Protein AF-A0A662HE84-F1 (afdb_monomer)

Solvent-accessible surface area (backbone atoms only — not comparable to full-atom values): 6424 Å² total; per-residue (Å²): 112,36,24,33,30,44,36,57,67,42,72,47,21,49,47,36,48,51,51,40,50,75,71,67,44,43,77,65,31,36,39,32,58,46,41,76,39,92,78,30,86,87,48,68,57,86,61,35,75,52,34,61,57,49,26,61,76,73,71,44,52,70,48,81,42,75,30,73,30,42,85,70,53,42,55,52,44,48,45,53,50,51,51,48,46,30,72,75,65,62,41,76,47,74,45,63,39,74,80,84,50,64,66,64,47,51,52,54,50,57,49,58,75,78,106

Foldseek 3Di:
DEEEQACQPDPLSVVLVVVCVVVVHRYQAYEAEAEPDPQQPAHDHPCSVCVVVVCVVVVGHYDYFYFPSDPPSNLVSVLVSVVVCCVPRVHPYYTYSDDPDPPNVVSRVVSSVVD

Radius of gyration: 12.97 Å; Cα contacts (8 Å, |Δi|>4): 187; chains: 1; bounding box: 32×25×33 Å

pLDDT: mean 89.55, std 10.28, range [58.88, 97.88]

Nearest PDB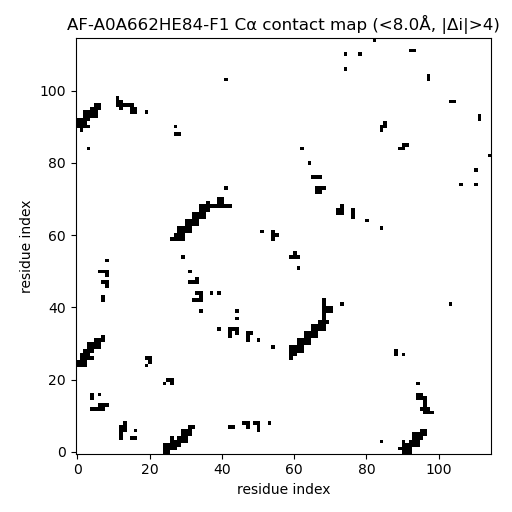 structures (foldseek):
  3rk1-assembly1_A  TM=9.566E-01  e=1.969E-10  Pyrococcus furiosus DSM 3638
  3rjz-assembly1_A-2  TM=9.354E-01  e=1.029E-07  Pyrococcus furiosus DSM 3638
  4nu7-assembly1_C  TM=2.978E-01  e=8.087E-01  Toxoplasma gondii
  1tqx-assembly1_A  TM=3.161E-01  e=2.647E+00  Plasmodium falciparum 3D7
  7cf7-assembly1_B  TM=3.831E-01  e=4.198E+00  Escherichia coli K-12

Structure (mmCIF, N/CA/C/O backbone):
data_AF-A0A662HE84-F1
#
_entry.id   AF-A0A662HE84-F1
#
loop_
_atom_site.group_PDB
_atom_site.id
_atom_site.type_symbol
_atom_site.label_atom_id
_atom_site.label_alt_id
_atom_site.label_comp_id
_atom_site.label_asym_id
_atom_site.label_entity_id
_atom_site.label_seq_id
_atom_site.pdbx_PDB_ins_code
_atom_site.Cartn_x
_atom_site.Cartn_y
_atom_site.Cartn_z
_atom_site.occupancy
_atom_site.B_iso_or_equiv
_atom_site.auth_seq_id
_atom_site.auth_comp_id
_atom_site.auth_asym_id
_atom_site.auth_atom_id
_atom_site.pdbx_PDB_model_num
ATOM 1 N N . MET A 1 1 ? -5.305 -1.357 17.324 1.00 88.81 1 MET A N 1
ATOM 2 C CA . MET A 1 1 ? -4.345 -0.725 16.403 1.00 88.81 1 MET A CA 1
ATOM 3 C C . MET A 1 1 ? -5.018 -0.451 15.066 1.00 88.81 1 MET A C 1
ATOM 5 O O . MET A 1 1 ? -5.581 -1.371 14.467 1.00 88.81 1 MET A O 1
ATOM 9 N N . LYS A 1 2 ? -5.019 0.811 14.640 1.00 96.06 2 LYS A N 1
ATOM 10 C CA . LYS A 1 2 ? -5.516 1.257 13.335 1.00 96.06 2 LYS A CA 1
ATOM 11 C C . LYS A 1 2 ? -4.376 1.205 12.320 1.00 96.06 2 LYS A C 1
ATOM 13 O O . LYS A 1 2 ? -3.331 1.785 12.574 1.00 96.06 2 LYS A O 1
ATOM 18 N N . ILE A 1 3 ? -4.550 0.524 11.191 1.00 97.62 3 ILE A N 1
ATOM 19 C CA . ILE A 1 3 ? -3.448 0.300 10.239 1.00 97.62 3 ILE A CA 1
ATOM 20 C C . ILE A 1 3 ? -3.801 0.713 8.813 1.00 97.62 3 ILE A C 1
ATOM 22 O O . ILE A 1 3 ? -4.977 0.743 8.438 1.00 97.62 3 ILE A O 1
ATOM 26 N N . CYS A 1 4 ? -2.781 1.021 8.019 1.00 97.75 4 CYS A N 1
ATOM 27 C CA . CYS A 1 4 ? -2.879 1.197 6.572 1.00 97.75 4 CYS A CA 1
ATOM 28 C C . CYS A 1 4 ? -2.425 -0.082 5.852 1.00 97.75 4 CYS A C 1
ATOM 30 O O . CYS A 1 4 ? -1.472 -0.726 6.285 1.00 97.75 4 CYS A O 1
ATOM 32 N N . ALA A 1 5 ? -3.082 -0.452 4.752 1.00 97.75 5 ALA A N 1
ATOM 33 C CA . ALA A 1 5 ? -2.646 -1.565 3.911 1.00 97.75 5 ALA A CA 1
ATOM 34 C C . ALA A 1 5 ? -1.968 -1.055 2.634 1.00 97.75 5 ALA A C 1
ATOM 36 O O . ALA A 1 5 ? -2.608 -0.382 1.823 1.00 97.75 5 ALA A O 1
ATOM 37 N N . LEU A 1 6 ? -0.697 -1.414 2.424 1.00 96.12 6 LEU A N 1
ATOM 38 C CA . LEU A 1 6 ? -0.034 -1.222 1.134 1.00 96.12 6 LEU A CA 1
ATOM 39 C C . LEU A 1 6 ? -0.678 -2.157 0.108 1.00 96.12 6 LEU A C 1
ATOM 41 O O . LEU A 1 6 ? -0.603 -3.382 0.222 1.00 96.12 6 LEU A O 1
ATOM 45 N N . PHE A 1 7 ? -1.340 -1.565 -0.883 1.00 95.62 7 PHE A N 1
ATOM 46 C CA . PHE A 1 7 ? -2.263 -2.262 -1.765 1.00 95.62 7 PHE A CA 1
ATOM 47 C C . PHE A 1 7 ? -1.917 -2.016 -3.232 1.00 95.62 7 PHE A C 1
ATOM 49 O O . PHE A 1 7 ? -2.124 -0.924 -3.754 1.00 95.62 7 PHE A O 1
ATOM 56 N N . SER A 1 8 ? -1.401 -3.039 -3.914 1.00 92.38 8 SER A N 1
ATOM 57 C CA . SER A 1 8 ? -1.103 -2.988 -5.353 1.00 92.38 8 SER A CA 1
ATOM 58 C C . SER A 1 8 ? -2.223 -3.572 -6.216 1.00 92.38 8 SER A C 1
ATOM 60 O O . SER A 1 8 ? -2.138 -3.524 -7.439 1.00 92.38 8 SER A O 1
ATOM 62 N N . GLY A 1 9 ? -3.248 -4.161 -5.591 1.00 92.00 9 GLY A N 1
ATOM 63 C CA . GLY A 1 9 ? -4.315 -4.901 -6.269 1.00 92.00 9 GLY A CA 1
ATOM 64 C C . GLY A 1 9 ? -3.949 -6.328 -6.670 1.00 92.00 9 GLY A C 1
ATOM 65 O O . GLY A 1 9 ? -4.810 -7.071 -7.140 1.00 92.00 9 GLY A O 1
ATOM 66 N N . GLY A 1 10 ? -2.692 -6.728 -6.461 1.00 91.62 10 GLY A N 1
ATOM 67 C CA . GLY A 1 10 ? -2.221 -8.086 -6.702 1.00 91.62 10 GLY A CA 1
ATOM 68 C C . GLY A 1 10 ? -2.644 -9.070 -5.609 1.00 91.62 10 GLY A C 1
ATOM 69 O O . GLY A 1 10 ? -3.162 -8.694 -4.552 1.00 91.62 10 GLY A O 1
ATOM 70 N N . LYS A 1 11 ? -2.370 -10.356 -5.852 1.00 92.81 11 LYS A N 1
ATOM 71 C CA . LYS A 1 11 ? -2.705 -11.455 -4.931 1.00 92.81 11 LYS A CA 1
ATOM 72 C C . LYS A 1 11 ? -2.102 -11.257 -3.533 1.00 92.81 11 LYS A C 1
ATOM 74 O O . LYS A 1 11 ? -2.799 -11.437 -2.542 1.00 92.81 11 LYS A O 1
ATOM 79 N N . ASP A 1 12 ? -0.845 -10.812 -3.457 1.00 94.06 12 ASP A N 1
ATOM 80 C CA . ASP A 1 12 ? -0.097 -10.758 -2.197 1.00 94.06 12 ASP A CA 1
ATOM 81 C C . ASP A 1 12 ? -0.590 -9.610 -1.311 1.00 94.06 12 ASP A C 1
ATOM 83 O O . ASP A 1 12 ? -0.848 -9.807 -0.126 1.00 94.06 12 ASP A O 1
ATOM 87 N N . SER A 1 13 ? -0.823 -8.424 -1.886 1.00 94.81 13 SER A N 1
ATOM 88 C CA . SER A 1 13 ? -1.399 -7.302 -1.138 1.00 94.81 13 SER A CA 1
ATOM 89 C C . SER A 1 13 ? -2.855 -7.547 -0.744 1.00 94.81 13 SER A C 1
ATOM 91 O O . SER A 1 13 ? -3.284 -7.129 0.329 1.00 94.81 13 SER A O 1
ATOM 93 N N . THR A 1 14 ? -3.619 -8.240 -1.595 1.00 95.81 14 THR A N 1
ATOM 94 C CA . THR A 1 14 ? -5.007 -8.613 -1.289 1.00 95.81 14 THR A CA 1
ATOM 95 C C . THR A 1 14 ? -5.061 -9.628 -0.155 1.00 95.81 14 THR A C 1
ATOM 97 O O . THR A 1 14 ? -5.859 -9.475 0.767 1.00 95.81 14 THR A O 1
ATOM 100 N N . TYR A 1 15 ? -4.168 -10.618 -0.165 1.00 97.00 15 TYR A N 1
ATOM 101 C CA . TYR A 1 15 ? -4.046 -11.571 0.930 1.00 97.00 15 TYR A CA 1
ATOM 102 C C . TYR A 1 15 ? -3.567 -10.902 2.223 1.00 97.00 15 TYR A C 1
ATOM 104 O O . TYR A 1 15 ? -4.126 -11.172 3.280 1.00 97.00 15 TYR A O 1
ATOM 112 N N . ALA A 1 16 ? -2.599 -9.984 2.157 1.00 97.50 16 ALA A N 1
ATOM 113 C CA . ALA A 1 16 ? -2.127 -9.239 3.324 1.00 97.50 16 ALA A CA 1
ATOM 114 C C . ALA A 1 16 ? -3.251 -8.409 3.975 1.00 97.50 16 ALA A C 1
ATOM 116 O O . ALA A 1 16 ? -3.415 -8.432 5.196 1.00 97.50 16 ALA A O 1
ATOM 117 N N . LEU A 1 17 ? -4.076 -7.740 3.160 1.00 97.88 17 LEU A N 1
ATOM 118 C CA . LEU A 1 17 ? -5.283 -7.053 3.623 1.00 97.88 17 LEU A CA 1
ATOM 119 C C . LEU A 1 17 ? -6.276 -8.033 4.263 1.00 97.88 17 LEU A C 1
ATOM 121 O O . LEU A 1 17 ? -6.749 -7.791 5.372 1.00 97.88 17 LEU A O 1
ATOM 125 N N . HIS A 1 18 ? -6.573 -9.144 3.587 1.00 97.69 18 HIS A N 1
ATOM 126 C CA . HIS A 1 18 ? -7.496 -10.163 4.085 1.00 97.69 18 HIS A CA 1
ATOM 127 C C . HIS A 1 18 ? -7.038 -10.745 5.430 1.00 97.69 18 HIS A C 1
ATOM 129 O O . HIS A 1 18 ? -7.812 -10.802 6.384 1.00 97.69 18 HIS A O 1
ATOM 135 N N . TRP A 1 19 ? -5.758 -11.104 5.535 1.00 97.81 19 TRP A N 1
ATOM 136 C CA . TRP A 1 19 ? 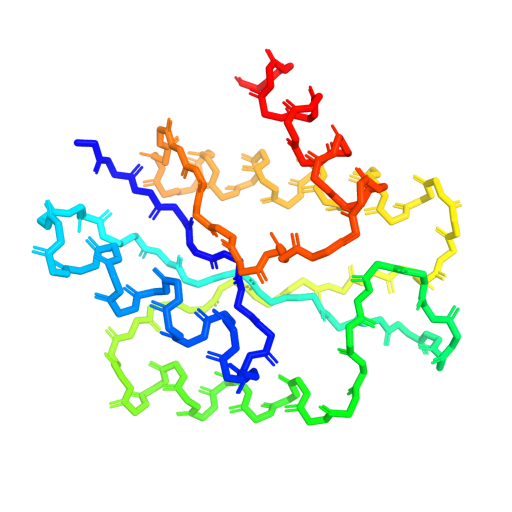-5.139 -11.580 6.766 1.00 97.81 19 TRP A CA 1
ATOM 137 C C . TRP A 1 19 ? -5.264 -10.551 7.891 1.00 97.81 19 TRP A C 1
ATOM 139 O O . TRP A 1 19 ? -5.633 -10.905 9.009 1.00 97.81 19 TRP A O 1
ATOM 149 N N . ALA A 1 20 ? -5.019 -9.272 7.599 1.00 97.81 20 ALA A N 1
ATOM 150 C CA . ALA A 1 20 ? -5.120 -8.223 8.601 1.00 97.81 20 ALA A CA 1
ATOM 151 C C . ALA A 1 20 ? -6.556 -8.040 9.122 1.00 97.81 20 ALA A C 1
ATOM 153 O O . ALA A 1 20 ? -6.759 -7.881 10.328 1.00 97.81 20 ALA A O 1
ATOM 154 N N . VAL A 1 21 ? -7.553 -8.136 8.238 1.00 97.00 21 VAL A N 1
ATOM 155 C CA . VAL A 1 21 ? -8.972 -8.142 8.626 1.00 97.00 21 VAL A CA 1
ATOM 156 C C . VAL A 1 21 ? -9.282 -9.342 9.525 1.00 97.00 21 VAL A C 1
ATOM 158 O O . VAL A 1 21 ? -9.867 -9.165 10.591 1.00 97.00 21 VAL A O 1
ATOM 161 N N . LEU A 1 22 ? -8.838 -10.548 9.156 1.00 97.56 22 LEU A N 1
ATOM 162 C CA . LEU A 1 22 ? -9.053 -11.762 9.956 1.00 97.56 22 LEU A CA 1
ATOM 163 C C . LEU A 1 22 ? -8.391 -11.706 11.338 1.00 97.56 22 LEU A C 1
ATOM 165 O O . LEU A 1 22 ? -8.905 -12.280 12.295 1.00 97.56 22 LEU A O 1
ATOM 169 N N . LYS A 1 23 ? -7.260 -11.008 11.463 1.00 97.44 23 LYS A N 1
ATOM 170 C CA . LYS A 1 23 ? -6.589 -10.768 12.748 1.00 97.44 23 LYS A CA 1
ATOM 171 C C . LYS A 1 23 ? -7.265 -9.693 13.605 1.00 97.44 23 LYS A C 1
ATOM 173 O O . LYS A 1 23 ? -6.803 -9.439 14.714 1.00 97.44 23 LYS A O 1
ATOM 178 N N . GLY A 1 24 ? -8.346 -9.077 13.124 1.00 96.75 24 GLY A N 1
ATOM 179 C CA . GLY A 1 24 ? -9.093 -8.055 13.855 1.00 96.75 24 GLY A CA 1
ATOM 180 C C . GLY A 1 24 ? -8.430 -6.676 13.844 1.00 96.75 24 GLY A C 1
ATOM 181 O O . GLY A 1 24 ? -8.782 -5.823 14.661 1.00 96.75 24 GLY A O 1
ATOM 182 N N . PHE A 1 25 ? -7.472 -6.424 12.942 1.00 97.69 25 PHE A N 1
ATOM 183 C CA . PHE A 1 25 ? -6.916 -5.082 12.790 1.00 97.69 25 PHE A CA 1
ATOM 184 C C . PHE A 1 25 ? -7.955 -4.129 12.195 1.00 97.69 25 PHE A C 1
ATOM 1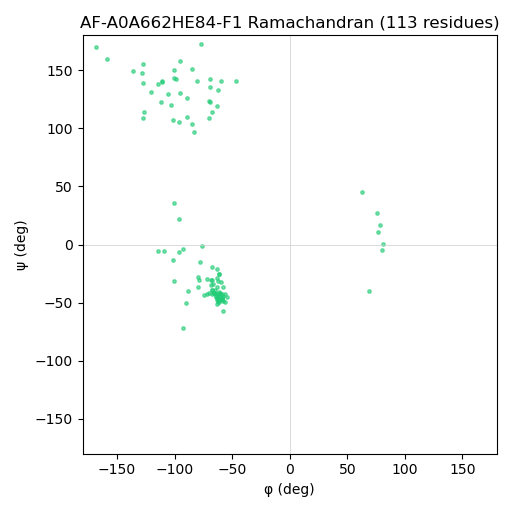86 O O . PHE A 1 25 ? -8.707 -4.473 11.282 1.00 97.69 25 PHE A O 1
ATOM 193 N N . LYS A 1 26 ? -7.962 -2.881 12.674 1.00 97.19 26 LYS A N 1
ATOM 194 C CA . LYS A 1 26 ? -8.837 -1.839 12.132 1.00 97.19 26 LYS A CA 1
ATOM 195 C C . LYS A 1 26 ? -8.186 -1.221 10.897 1.00 97.19 26 LYS A C 1
ATOM 197 O O . LYS A 1 26 ? -7.347 -0.327 11.023 1.00 97.19 26 LYS A O 1
ATOM 202 N N . ILE A 1 27 ? -8.574 -1.688 9.712 1.00 97.81 27 ILE A N 1
ATOM 203 C CA . ILE A 1 27 ? -8.086 -1.133 8.444 1.00 97.81 27 ILE A CA 1
ATOM 204 C C . ILE A 1 27 ? -8.659 0.272 8.253 1.00 97.81 27 ILE A C 1
ATOM 206 O O . ILE A 1 27 ? -9.870 0.479 8.289 1.00 97.81 27 ILE A O 1
ATOM 210 N N . SER A 1 28 ? -7.775 1.251 8.094 1.00 97.50 28 SER A N 1
ATOM 211 C CA . SER A 1 28 ? -8.137 2.662 7.936 1.00 97.50 28 SER A CA 1
ATOM 212 C C . SER A 1 28 ? -8.340 3.060 6.481 1.00 97.50 28 SER A C 1
ATOM 214 O O . SER A 1 28 ? -9.358 3.654 6.133 1.00 97.50 28 SER A O 1
ATOM 216 N N . ASN A 1 29 ? -7.361 2.727 5.648 1.00 97.69 29 ASN A N 1
ATOM 217 C CA . ASN A 1 29 ? -7.330 2.982 4.224 1.00 97.69 29 ASN A CA 1
ATOM 218 C C . ASN A 1 29 ? -6.349 2.017 3.552 1.00 97.69 29 ASN A C 1
ATOM 220 O O . ASN A 1 29 ? -5.427 1.478 4.174 1.00 97.69 29 ASN A O 1
ATOM 224 N N . LEU A 1 30 ? -6.534 1.866 2.251 1.00 97.81 30 LEU A N 1
ATOM 225 C CA . LEU A 1 30 ? -5.548 1.307 1.344 1.00 97.81 30 LEU A CA 1
ATOM 226 C C . LEU A 1 30 ? -4.597 2.421 0.895 1.00 97.81 30 LEU A C 1
ATOM 228 O O . LEU A 1 30 ? -4.998 3.587 0.808 1.00 97.81 30 LEU A O 1
ATOM 232 N N . LEU A 1 31 ? -3.355 2.068 0.591 1.00 96.69 31 LEU A N 1
ATOM 233 C CA . LEU A 1 31 ? -2.361 2.954 -0.004 1.00 96.69 31 LEU A CA 1
ATOM 234 C C . LEU A 1 31 ? -1.802 2.295 -1.268 1.00 96.69 31 LEU A C 1
ATOM 236 O O . LEU A 1 31 ? -1.142 1.259 -1.191 1.00 96.69 31 LEU A O 1
ATOM 240 N N . THR A 1 32 ? -2.071 2.900 -2.424 1.00 94.94 32 THR A N 1
ATOM 241 C CA . THR A 1 32 ? -1.544 2.467 -3.727 1.00 94.94 32 THR A CA 1
ATOM 242 C C . THR A 1 32 ? -0.605 3.530 -4.275 1.00 94.94 32 THR A C 1
ATOM 244 O O . THR A 1 32 ? -0.927 4.717 -4.237 1.00 94.94 32 THR A O 1
ATOM 247 N N . PHE A 1 33 ? 0.517 3.094 -4.844 1.00 91.56 33 PHE A N 1
ATOM 248 C CA . PHE A 1 33 ? 1.426 3.948 -5.601 1.00 91.56 33 PHE A CA 1
ATOM 249 C C . PHE A 1 33 ? 1.292 3.674 -7.096 1.00 91.56 33 PHE A C 1
ATOM 251 O O . PHE A 1 33 ? 1.396 2.531 -7.536 1.00 91.56 33 PHE A O 1
ATOM 258 N N . GLN A 1 34 ? 1.107 4.736 -7.873 1.00 87.44 34 GLN A N 1
ATOM 259 C CA . GLN A 1 34 ? 1.218 4.728 -9.325 1.00 87.44 34 GLN A CA 1
ATOM 260 C C . GLN A 1 34 ? 2.620 5.202 -9.722 1.00 87.44 34 GLN A C 1
ATOM 262 O O . GLN A 1 34 ? 2.890 6.411 -9.655 1.00 87.44 34 GLN A O 1
ATOM 267 N N . PRO A 1 35 ? 3.516 4.305 -10.167 1.00 82.75 35 PRO A N 1
ATOM 268 C CA . PRO A 1 35 ? 4.781 4.728 -10.738 1.00 82.75 35 PRO A CA 1
ATOM 269 C C . PRO A 1 35 ? 4.540 5.402 -12.092 1.00 82.75 35 PRO A C 1
ATOM 271 O O . PRO A 1 35 ? 3.756 4.926 -12.922 1.00 82.75 35 PRO A O 1
ATOM 274 N N . ARG A 1 36 ? 5.219 6.533 -12.317 1.00 78.62 36 ARG A N 1
ATOM 275 C CA . ARG A 1 36 ? 5.216 7.220 -13.620 1.00 78.62 36 ARG A CA 1
ATOM 276 C C . ARG A 1 36 ? 6.026 6.457 -14.673 1.00 78.62 36 ARG A C 1
ATOM 278 O O . ARG A 1 36 ? 5.691 6.513 -15.854 1.00 78.62 36 ARG A O 1
ATOM 285 N N . ARG A 1 37 ? 7.056 5.725 -14.240 1.00 70.12 37 ARG A N 1
ATOM 286 C CA . ARG A 1 37 ? 7.933 4.905 -15.088 1.00 70.12 37 ARG A CA 1
ATOM 287 C C . ARG A 1 37 ? 7.498 3.440 -15.133 1.00 70.12 37 ARG A C 1
ATOM 289 O O . ARG A 1 37 ? 6.801 2.975 -14.236 1.00 70.12 37 ARG A O 1
ATOM 296 N N . GLU A 1 38 ? 7.920 2.732 -16.179 1.00 64.25 38 GLU A N 1
ATOM 297 C CA . GLU A 1 38 ? 7.671 1.291 -16.370 1.00 64.25 38 GLU A CA 1
ATOM 298 C C . GLU A 1 38 ? 8.615 0.400 -15.564 1.00 64.25 38 GLU A C 1
ATOM 300 O O . GLU A 1 38 ? 8.225 -0.687 -15.154 1.00 64.25 38 GLU A O 1
ATOM 305 N N . ASP A 1 39 ? 9.820 0.892 -15.287 1.00 63.53 39 ASP A N 1
ATOM 306 C CA . ASP A 1 39 ? 10.938 0.190 -14.655 1.00 63.53 39 ASP A CA 1
ATOM 307 C C . ASP A 1 39 ? 11.094 0.520 -13.155 1.00 63.53 39 ASP A C 1
ATOM 309 O O . ASP A 1 39 ? 12.211 0.616 -12.646 1.00 63.53 39 ASP A O 1
ATOM 313 N N . SER A 1 40 ? 9.979 0.714 -12.439 1.00 62.38 40 SER A N 1
ATOM 314 C CA . SER A 1 40 ? 9.990 0.961 -10.987 1.00 62.38 40 SER A CA 1
ATOM 315 C C . SER A 1 40 ? 10.569 -0.234 -10.227 1.00 62.38 40 SER A C 1
ATOM 317 O O . SER A 1 40 ? 10.181 -1.380 -10.457 1.00 62.38 40 SER A O 1
ATOM 319 N N . TRP A 1 41 ? 11.478 0.042 -9.290 1.00 62.38 41 TRP A N 1
ATOM 320 C CA . TRP A 1 41 ? 12.110 -0.993 -8.468 1.00 62.38 41 TRP A CA 1
ATOM 321 C C . TRP A 1 41 ? 11.194 -1.462 -7.334 1.00 62.38 41 TRP A C 1
ATOM 323 O O . TRP A 1 41 ? 11.267 -2.621 -6.927 1.00 62.38 41 TRP A O 1
ATOM 333 N N . MET A 1 42 ? 10.332 -0.576 -6.820 1.00 58.88 42 MET A N 1
ATOM 334 C CA . MET A 1 42 ? 9.443 -0.883 -5.696 1.00 58.88 42 MET A CA 1
ATOM 335 C C . MET A 1 42 ? 7.998 -1.200 -6.075 1.00 58.88 42 MET A C 1
ATOM 337 O O . MET A 1 42 ? 7.358 -1.967 -5.350 1.00 58.88 42 MET A O 1
ATOM 341 N N . PHE A 1 43 ? 7.455 -0.624 -7.149 1.00 61.59 43 PHE A N 1
ATOM 342 C CA . PHE A 1 43 ? 6.011 -0.601 -7.369 1.00 61.59 43 PHE A CA 1
ATOM 343 C C . PHE A 1 43 ? 5.592 -1.289 -8.666 1.00 61.59 43 PHE A C 1
ATOM 345 O O . PHE A 1 43 ? 6.096 -1.024 -9.753 1.00 61.59 43 PHE A O 1
ATOM 352 N N . HIS A 1 44 ? 4.597 -2.165 -8.545 1.00 60.16 44 HIS A N 1
ATOM 353 C CA . HIS A 1 44 ? 3.989 -2.852 -9.676 1.00 60.16 44 HIS A CA 1
ATOM 354 C C . HIS A 1 44 ? 3.167 -1.854 -10.510 1.00 60.16 44 HIS A C 1
ATOM 356 O O . HIS A 1 44 ? 2.286 -1.198 -9.968 1.00 60.16 44 HIS A O 1
ATOM 362 N N . ARG A 1 45 ? 3.439 -1.717 -11.814 1.00 63.03 45 ARG A N 1
ATOM 363 C CA . ARG A 1 45 ? 2.701 -0.801 -12.711 1.00 63.03 45 ARG A CA 1
ATOM 364 C C . ARG A 1 45 ? 1.453 -1.407 -13.370 1.00 63.03 45 ARG A C 1
ATOM 366 O O . ARG A 1 45 ? 0.467 -0.681 -13.496 1.00 63.03 45 ARG A O 1
ATOM 373 N N . PRO A 1 46 ? 1.438 -2.675 -13.828 1.00 65.94 46 PRO A N 1
ATOM 374 C CA . PRO A 1 46 ? 0.275 -3.197 -14.534 1.00 65.94 46 PRO A CA 1
ATOM 375 C C . PRO A 1 46 ? -0.959 -3.216 -13.630 1.00 65.94 46 PRO A C 1
ATOM 377 O O . PRO A 1 46 ? -0.981 -3.887 -12.599 1.00 65.94 46 PRO A O 1
ATOM 380 N N . GLY A 1 47 ? -1.994 -2.478 -14.032 1.00 71.25 47 GLY A N 1
ATOM 381 C CA . GLY A 1 47 ? -3.318 -2.572 -13.426 1.00 71.25 47 GLY A CA 1
ATOM 382 C C . GLY A 1 47 ? -3.490 -1.899 -12.063 1.00 71.25 47 GLY A C 1
ATOM 383 O O . GLY A 1 47 ? -4.546 -2.083 -11.468 1.00 71.25 47 GLY A O 1
ATOM 384 N N . VAL A 1 48 ? -2.544 -1.085 -11.569 1.00 80.06 48 VAL A N 1
ATOM 385 C CA . VAL A 1 48 ? -2.763 -0.352 -10.300 1.00 80.06 48 VAL A CA 1
ATOM 386 C C . VAL A 1 48 ? -3.923 0.641 -10.375 1.00 80.06 48 VAL A C 1
ATOM 388 O O . VAL A 1 48 ? -4.529 0.947 -9.359 1.00 80.06 48 VAL A O 1
ATOM 391 N N . GLU A 1 49 ? -4.330 1.077 -11.567 1.00 84.31 49 GLU A N 1
ATOM 392 C CA . GLU A 1 49 ? -5.550 1.875 -11.721 1.00 84.31 49 GLU A CA 1
ATOM 393 C C . GLU A 1 49 ? -6.815 1.108 -11.309 1.00 84.31 49 GLU A C 1
ATOM 395 O O . GLU A 1 49 ? -7.773 1.701 -10.805 1.00 84.31 49 GLU A O 1
ATOM 400 N N . VAL A 1 50 ? -6.798 -0.223 -11.449 1.00 90.81 50 VAL A N 1
ATOM 401 C CA . VAL A 1 50 ? -7.894 -1.110 -11.042 1.00 90.81 50 VAL A CA 1
ATOM 402 C C . VAL A 1 50 ? -8.042 -1.134 -9.520 1.00 90.81 50 VAL A C 1
ATOM 404 O O . VAL A 1 50 ? -9.136 -1.422 -9.032 1.00 90.81 50 VAL A O 1
ATOM 407 N N . THR A 1 51 ? -7.019 -0.735 -8.745 1.00 94.56 51 THR A N 1
ATOM 408 C CA . THR A 1 51 ? -7.156 -0.652 -7.282 1.00 94.56 51 THR A CA 1
ATOM 409 C C . THR A 1 51 ? -8.223 0.342 -6.853 1.00 94.56 51 THR A C 1
ATOM 411 O O . THR A 1 51 ? -8.833 0.144 -5.807 1.00 94.56 51 THR A O 1
ATOM 414 N N . LYS A 1 52 ? -8.527 1.358 -7.673 1.00 94.62 52 LYS A N 1
ATOM 415 C CA . LYS A 1 52 ? -9.650 2.277 -7.432 1.00 94.62 52 LYS A CA 1
ATOM 416 C C . LYS A 1 52 ? -10.981 1.529 -7.416 1.00 94.62 52 LYS A C 1
ATOM 418 O O . LYS A 1 52 ? -11.779 1.720 -6.504 1.00 94.62 52 LYS A O 1
ATOM 423 N N . LEU A 1 53 ? -11.196 0.644 -8.391 1.00 96.31 53 LEU A N 1
ATOM 424 C CA . LEU A 1 53 ? -12.401 -0.185 -8.472 1.00 96.31 53 LEU A CA 1
ATOM 425 C C . LEU A 1 53 ? -12.418 -1.248 -7.372 1.00 96.31 53 LEU A C 1
ATOM 427 O O . LEU A 1 53 ? -13.451 -1.456 -6.741 1.00 96.31 53 LEU A O 1
ATOM 431 N N . GLN A 1 54 ? -11.272 -1.879 -7.096 1.00 96.56 54 GLN A N 1
ATOM 432 C CA . GLN A 1 54 ? -11.156 -2.854 -6.011 1.00 96.56 54 GLN A CA 1
ATOM 433 C C . GLN A 1 54 ? -11.475 -2.219 -4.657 1.00 96.56 54 GLN A C 1
ATOM 435 O O . GLN A 1 54 ? -12.243 -2.801 -3.905 1.00 96.56 54 GLN A O 1
ATOM 440 N N . ALA A 1 55 ? -10.953 -1.022 -4.369 1.00 97.06 55 ALA A N 1
ATOM 441 C CA . ALA A 1 55 ? -11.200 -0.291 -3.128 1.00 97.06 55 ALA A CA 1
ATOM 442 C C . ALA A 1 55 ? -12.690 0.001 -2.909 1.00 97.06 55 ALA A C 1
ATOM 444 O O . ALA A 1 55 ? -13.199 -0.202 -1.807 1.00 97.06 55 ALA A O 1
ATOM 445 N N . VAL A 1 56 ? -13.398 0.402 -3.973 1.00 97.44 56 VAL A N 1
ATOM 446 C CA . VAL A 1 56 ? -14.859 0.570 -3.951 1.00 97.44 56 VAL A CA 1
ATOM 447 C C . VAL A 1 56 ? -15.553 -0.765 -3.683 1.00 97.44 56 VAL A C 1
ATOM 449 O O . VAL A 1 56 ? -16.403 -0.835 -2.801 1.00 97.44 56 VAL A O 1
ATOM 452 N N . ALA A 1 57 ? -15.166 -1.829 -4.392 1.00 97.44 57 ALA A N 1
ATOM 453 C CA . ALA A 1 57 ? -15.788 -3.146 -4.262 1.00 97.44 57 ALA A CA 1
ATOM 454 C C . ALA A 1 57 ? -15.621 -3.757 -2.860 1.00 97.44 57 ALA A C 1
ATOM 456 O O . ALA A 1 57 ? -16.539 -4.403 -2.361 1.00 97.44 57 ALA A O 1
ATOM 457 N N . ILE A 1 58 ? -14.469 -3.545 -2.217 1.00 96.25 58 ILE A N 1
ATOM 458 C CA . ILE A 1 58 ? -14.183 -4.061 -0.869 1.00 96.25 58 ILE A CA 1
ATOM 459 C C . ILE A 1 58 ? -14.541 -3.076 0.254 1.00 96.25 58 ILE A C 1
ATOM 461 O O . ILE A 1 58 ? -14.415 -3.422 1.425 1.00 96.25 58 ILE A O 1
ATOM 465 N N . GLY A 1 59 ? -14.981 -1.860 -0.084 1.00 96.25 59 GLY A N 1
ATOM 466 C CA . GLY A 1 59 ? -15.483 -0.878 0.877 1.00 96.25 59 GLY A CA 1
ATOM 467 C C . GLY A 1 59 ? -14.416 -0.167 1.716 1.00 96.25 59 GLY A C 1
ATOM 468 O O . GLY A 1 59 ? -14.721 0.269 2.826 1.00 96.25 59 GLY A O 1
ATOM 469 N N . PHE A 1 60 ? -13.181 -0.023 1.218 1.00 96.31 60 PHE A N 1
ATOM 470 C CA . PHE A 1 60 ? -12.121 0.714 1.920 1.00 96.31 60 PHE A CA 1
ATOM 471 C C . PHE A 1 60 ? -11.756 2.027 1.213 1.00 96.31 60 PHE A C 1
ATOM 473 O O . PHE A 1 60 ? -11.644 2.054 -0.014 1.00 96.31 60 PHE A O 1
ATOM 480 N N . PRO A 1 61 ? -11.492 3.120 1.959 1.00 95.94 61 PRO A N 1
ATOM 481 C CA . PRO A 1 61 ? -10.920 4.331 1.383 1.00 95.94 61 PRO A CA 1
ATOM 482 C C . PRO A 1 61 ? -9.565 4.039 0.737 1.00 95.94 61 PRO A C 1
ATOM 484 O O . PRO A 1 61 ? -8.751 3.312 1.305 1.00 95.94 61 PRO A O 1
ATOM 487 N N . LEU A 1 62 ? -9.294 4.654 -0.412 1.00 96.25 62 LEU A N 1
ATOM 488 C CA . LEU A 1 62 ? -8.018 4.533 -1.108 1.00 96.25 62 LEU A CA 1
ATOM 489 C C . LEU A 1 62 ? -7.263 5.860 -1.083 1.00 96.25 62 LEU A C 1
ATOM 491 O O . LEU A 1 62 ? -7.749 6.874 -1.583 1.00 96.25 62 LEU A O 1
ATOM 495 N N . TYR A 1 63 ? -6.050 5.837 -0.538 1.00 95.88 63 TYR A N 1
ATOM 496 C CA . TYR A 1 63 ? -5.061 6.881 -0.756 1.00 95.88 63 TYR A CA 1
ATOM 497 C C . TYR A 1 63 ? -4.236 6.509 -1.990 1.00 95.88 63 TYR A C 1
ATOM 499 O O . TYR A 1 63 ? -3.469 5.546 -1.971 1.00 95.88 63 TYR A O 1
ATOM 507 N N . TYR A 1 64 ? -4.433 7.250 -3.078 1.00 93.38 64 TYR A N 1
ATOM 508 C CA . TYR A 1 64 ? -3.757 7.012 -4.350 1.00 93.38 64 TYR A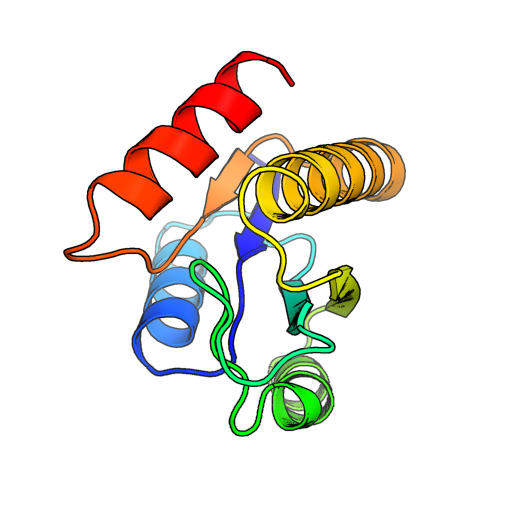 CA 1
ATOM 509 C C . TYR A 1 64 ? -2.611 8.010 -4.519 1.00 93.38 64 TYR A C 1
ATOM 511 O O . TYR A 1 64 ? -2.847 9.197 -4.747 1.00 93.38 64 TYR A O 1
ATOM 519 N N . ALA A 1 65 ? -1.379 7.531 -4.385 1.00 91.62 65 ALA A N 1
ATOM 520 C CA . ALA A 1 65 ? -0.169 8.330 -4.499 1.00 91.62 65 ALA A CA 1
ATOM 521 C C . ALA A 1 65 ? 0.477 8.149 -5.876 1.00 91.62 65 ALA A C 1
ATOM 523 O O . ALA A 1 65 ? 0.399 7.082 -6.485 1.00 91.62 65 ALA A O 1
ATOM 524 N N . TYR A 1 66 ? 1.166 9.182 -6.350 1.00 86.50 66 TYR A N 1
ATOM 525 C CA . TYR A 1 66 ? 2.061 9.066 -7.498 1.00 86.50 66 TYR A CA 1
ATOM 526 C C . TYR A 1 66 ? 3.493 8.969 -6.997 1.00 86.50 66 TYR A C 1
ATOM 528 O O . TYR A 1 66 ? 3.857 9.659 -6.050 1.00 86.50 66 TYR A O 1
ATOM 536 N N . THR A 1 67 ? 4.307 8.161 -7.666 1.00 85.25 67 THR A N 1
ATOM 537 C CA . THR A 1 67 ? 5.745 8.089 -7.402 1.00 85.25 67 THR A CA 1
ATOM 538 C C . THR A 1 67 ? 6.536 8.255 -8.688 1.00 85.25 67 THR A C 1
ATOM 540 O O . THR A 1 67 ? 6.095 7.881 -9.784 1.00 85.25 67 THR A O 1
ATOM 543 N N . SER A 1 68 ? 7.712 8.864 -8.557 1.00 78.31 68 SER A N 1
ATOM 544 C CA . SER A 1 68 ? 8.607 9.111 -9.685 1.00 78.31 68 SER A CA 1
ATOM 545 C C . SER A 1 68 ? 9.083 7.826 -10.369 1.00 78.31 68 SER A C 1
ATOM 547 O O . SER A 1 68 ? 9.395 7.865 -11.559 1.00 78.31 68 SER A O 1
ATOM 549 N N . GLY A 1 69 ? 9.110 6.693 -9.664 1.00 70.88 69 GLY A N 1
ATOM 550 C CA . GLY A 1 69 ? 9.666 5.457 -10.208 1.00 70.88 69 GLY A CA 1
ATOM 551 C C . GLY A 1 69 ? 11.200 5.382 -10.124 1.00 70.88 69 GLY A C 1
ATOM 552 O O . GLY A 1 69 ? 11.807 4.458 -10.655 1.00 70.88 69 GLY A O 1
ATOM 553 N N . VAL A 1 70 ? 11.851 6.416 -9.573 1.00 76.12 70 VAL A N 1
ATOM 554 C CA . VAL A 1 70 ? 13.313 6.538 -9.521 1.00 76.12 70 VAL A CA 1
ATOM 555 C C . VAL A 1 70 ? 13.801 6.012 -8.179 1.00 76.12 70 VAL A C 1
ATOM 557 O O . VAL A 1 70 ? 13.305 6.435 -7.134 1.00 76.12 70 VAL A O 1
ATOM 560 N N . LYS A 1 71 ? 14.801 5.125 -8.216 1.00 70.06 71 LYS A N 1
ATOM 561 C CA . LYS A 1 71 ? 15.459 4.580 -7.022 1.00 70.06 71 LYS A CA 1
ATOM 562 C C . LYS A 1 71 ? 15.815 5.704 -6.033 1.00 70.06 71 LYS A C 1
ATOM 564 O O . LYS A 1 71 ? 16.170 6.806 -6.447 1.00 70.06 71 LYS A O 1
ATOM 569 N N . ASP A 1 72 ? 15.643 5.433 -4.743 1.00 77.75 72 ASP A N 1
ATOM 570 C CA . ASP A 1 72 ? 15.763 6.364 -3.605 1.00 77.75 72 ASP A CA 1
ATOM 571 C C . ASP A 1 72 ? 14.665 7.440 -3.517 1.00 77.75 72 ASP A C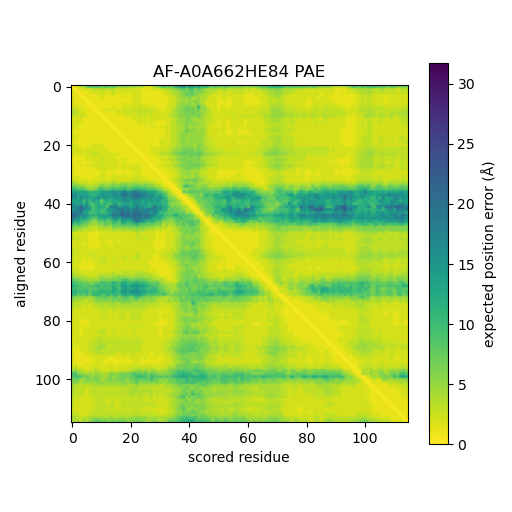 1
ATOM 573 O O . ASP A 1 72 ? 14.122 7.666 -2.437 1.00 77.75 72 ASP A O 1
ATOM 577 N N . LYS A 1 73 ? 14.226 8.034 -4.636 1.00 82.31 73 LYS A N 1
ATOM 578 C CA . LYS A 1 73 ? 13.058 8.939 -4.628 1.00 82.31 73 LYS A CA 1
ATOM 579 C C . LYS A 1 73 ? 11.760 8.206 -4.293 1.00 82.31 73 LYS A C 1
ATOM 581 O O . LYS A 1 73 ? 10.906 8.764 -3.621 1.00 82.31 73 LYS A O 1
ATOM 586 N N . GLU A 1 74 ? 11.632 6.948 -4.709 1.00 82.62 74 GLU A N 1
ATOM 587 C CA . GLU A 1 74 ? 10.512 6.075 -4.329 1.00 82.62 74 GLU A CA 1
ATOM 588 C C . GLU A 1 74 ? 10.402 5.860 -2.810 1.00 82.62 74 GLU A C 1
ATOM 590 O O . GLU A 1 74 ? 9.295 5.710 -2.295 1.00 82.62 74 GLU A O 1
ATOM 595 N N . LEU A 1 75 ? 11.531 5.855 -2.090 1.00 87.81 75 LEU A N 1
ATOM 596 C CA . LEU A 1 75 ? 11.551 5.717 -0.630 1.00 87.81 75 LEU A CA 1
ATOM 597 C C . LEU A 1 75 ? 11.035 6.986 0.044 1.00 87.81 75 LEU A C 1
ATOM 599 O O . LEU A 1 75 ? 10.223 6.914 0.963 1.00 87.81 75 LEU A O 1
ATOM 603 N N . GLU A 1 76 ? 11.452 8.144 -0.461 1.00 90.12 76 GLU A N 1
ATOM 604 C CA .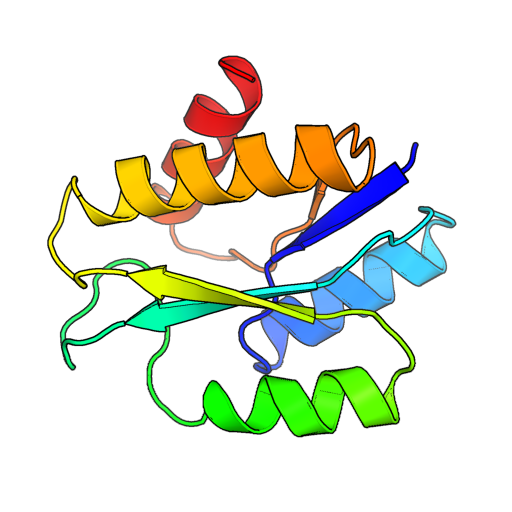 GLU A 1 76 ? 10.965 9.441 0.006 1.00 90.12 76 GLU A CA 1
ATOM 605 C C . GLU A 1 76 ? 9.469 9.621 -0.308 1.00 90.12 76 GLU A C 1
ATOM 607 O O . GLU A 1 76 ? 8.694 10.053 0.545 1.00 90.12 76 GLU A O 1
ATOM 612 N N . ASP A 1 77 ? 9.022 9.209 -1.499 1.00 90.56 77 ASP A N 1
ATOM 613 C CA . ASP A 1 77 ? 7.604 9.199 -1.880 1.00 90.56 77 ASP A CA 1
ATOM 614 C C . ASP A 1 77 ? 6.781 8.293 -0.938 1.00 90.56 77 ASP A C 1
ATOM 616 O O . ASP A 1 77 ? 5.675 8.661 -0.513 1.00 90.56 77 ASP A O 1
ATOM 620 N N . LEU A 1 78 ? 7.325 7.120 -0.578 1.00 92.19 78 LEU A N 1
ATOM 621 C CA . LEU A 1 78 ? 6.717 6.200 0.384 1.00 92.19 78 LEU A CA 1
ATOM 622 C C . LEU A 1 78 ? 6.618 6.830 1.775 1.00 92.19 78 LEU A C 1
ATOM 624 O O . LEU A 1 78 ? 5.530 6.853 2.354 1.00 92.19 78 LEU A O 1
ATOM 628 N N . LYS A 1 79 ? 7.722 7.381 2.287 1.00 94.56 79 LYS A N 1
ATOM 629 C CA . LYS A 1 79 ? 7.786 8.039 3.596 1.00 94.56 79 LYS A CA 1
ATOM 630 C C . LYS A 1 79 ? 6.791 9.193 3.694 1.00 94.56 79 LYS A C 1
ATOM 632 O O . LYS A 1 79 ? 5.989 9.229 4.626 1.00 94.56 79 LYS A O 1
ATOM 637 N N . ASN A 1 80 ? 6.766 10.080 2.702 1.00 94.56 80 ASN A N 1
ATOM 638 C CA . ASN A 1 80 ? 5.835 11.209 2.659 1.00 94.56 80 ASN A CA 1
ATOM 639 C C . ASN A 1 80 ? 4.372 10.763 2.614 1.00 94.56 80 ASN A C 1
ATOM 641 O O . ASN A 1 80 ? 3.528 11.314 3.322 1.00 94.56 80 ASN A O 1
ATOM 645 N N . SER A 1 81 ? 4.064 9.724 1.839 1.00 94.94 81 SER A N 1
ATOM 646 C CA . SER A 1 81 ? 2.702 9.186 1.773 1.00 94.94 81 SER A CA 1
ATOM 647 C C . SER A 1 81 ? 2.277 8.524 3.085 1.00 94.94 81 SER A C 1
ATOM 649 O O . SER A 1 81 ? 1.136 8.700 3.510 1.00 94.94 81 SER A O 1
ATOM 651 N N .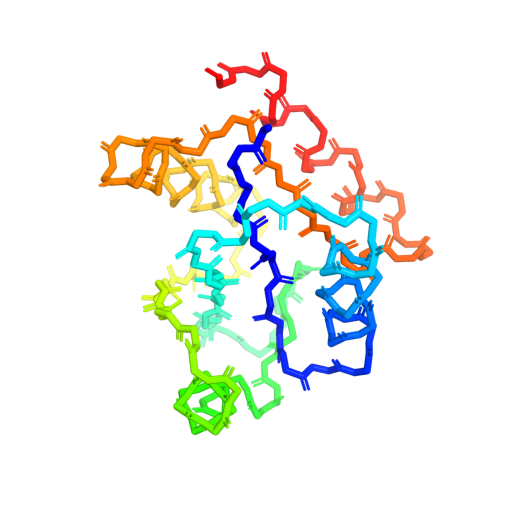 LEU A 1 82 ? 3.180 7.803 3.759 1.00 95.62 82 LEU A N 1
ATOM 652 C CA . LEU A 1 82 ? 2.912 7.212 5.072 1.00 95.62 82 LEU A CA 1
ATOM 653 C C . LEU A 1 82 ? 2.741 8.279 6.159 1.00 95.62 82 LEU A C 1
ATOM 655 O O . LEU A 1 82 ? 1.821 8.157 6.967 1.00 95.62 82 LEU A O 1
ATOM 659 N N . MET A 1 83 ? 3.538 9.353 6.143 1.00 96.31 83 MET A N 1
ATOM 660 C CA . MET A 1 83 ? 3.343 10.514 7.022 1.00 96.31 83 MET A CA 1
ATOM 661 C C . MET A 1 83 ? 1.973 11.156 6.816 1.00 96.31 83 MET A C 1
ATOM 663 O O . MET A 1 83 ? 1.258 11.423 7.784 1.00 96.31 83 MET A O 1
ATOM 667 N N . GLU A 1 84 ? 1.572 11.369 5.562 1.00 95.50 84 GLU A N 1
ATOM 668 C CA . GLU A 1 84 ? 0.278 11.972 5.250 1.00 95.50 84 GLU A CA 1
ATOM 669 C C . GLU A 1 84 ? -0.882 11.068 5.680 1.00 95.50 84 GLU A C 1
ATOM 671 O O . GLU A 1 84 ? -1.852 11.537 6.280 1.00 95.50 84 GLU A O 1
ATOM 676 N N . VAL A 1 85 ? -0.767 9.759 5.444 1.00 95.50 85 VAL A N 1
ATOM 677 C CA . VAL A 1 85 ? -1.749 8.767 5.893 1.00 95.50 85 VAL A CA 1
ATOM 678 C C . VAL A 1 85 ? -1.826 8.717 7.423 1.00 95.50 85 VAL A C 1
ATOM 680 O O . VAL A 1 85 ? -2.929 8.720 7.975 1.00 95.50 85 VAL A O 1
ATOM 683 N N . LYS A 1 86 ? -0.687 8.748 8.125 1.00 96.00 86 LYS A N 1
ATOM 684 C CA . LYS A 1 86 ? -0.621 8.832 9.592 1.00 96.00 86 LYS A CA 1
ATOM 685 C C . LYS A 1 86 ? -1.311 10.087 10.108 1.00 96.00 86 LYS A C 1
ATOM 687 O O . LYS A 1 86 ? -2.179 9.980 10.969 1.00 96.00 86 LYS A O 1
ATOM 692 N N . ARG A 1 87 ? -1.021 11.251 9.526 1.00 95.69 87 ARG A N 1
ATOM 693 C CA . ARG A 1 87 ? -1.637 12.532 9.898 1.00 95.69 87 ARG A CA 1
ATOM 694 C C . ARG A 1 87 ? -3.146 12.559 9.640 1.00 95.69 87 ARG A C 1
ATOM 696 O O . ARG A 1 87 ? -3.906 12.997 10.497 1.00 95.69 87 ARG A O 1
ATOM 703 N N . LYS A 1 88 ? -3.586 12.099 8.466 1.00 94.94 88 LYS A N 1
ATOM 704 C CA . LYS A 1 88 ? -4.984 12.198 8.017 1.00 94.94 88 LYS A CA 1
ATOM 705 C C . LYS A 1 88 ? -5.889 11.135 8.631 1.00 94.94 88 LYS A C 1
ATOM 707 O O . LYS A 1 88 ? -7.056 11.407 8.905 1.00 94.94 88 LYS A O 1
ATOM 712 N N . PHE A 1 89 ? -5.374 9.923 8.823 1.00 94.25 89 PHE A N 1
ATOM 713 C CA . PHE A 1 89 ? -6.167 8.780 9.264 1.00 94.25 89 PHE A CA 1
ATOM 714 C C . PHE A 1 89 ? -5.780 8.265 10.651 1.00 94.25 89 PHE A C 1
ATOM 716 O O . PHE A 1 89 ? -6.496 7.408 11.166 1.00 94.25 89 PHE A O 1
ATOM 723 N N . GLY A 1 90 ? -4.726 8.774 11.292 1.00 94.75 90 GLY A N 1
ATOM 724 C CA . GLY A 1 90 ? -4.301 8.325 12.622 1.00 94.75 90 GLY A CA 1
ATOM 725 C C . GLY A 1 90 ? -3.885 6.856 12.627 1.00 94.75 90 GLY A C 1
ATOM 726 O O . GLY A 1 90 ? -4.366 6.090 13.460 1.00 94.75 90 GLY A O 1
ATOM 727 N N . VAL A 1 91 ? -3.098 6.436 11.631 1.00 96.38 91 VAL A N 1
ATOM 728 C CA . VAL A 1 91 ? -2.616 5.049 11.537 1.00 96.38 91 VAL A CA 1
ATOM 729 C C . VAL A 1 91 ? -1.420 4.830 12.460 1.00 96.38 91 VAL A C 1
ATOM 731 O O . VAL A 1 91 ? -0.549 5.683 12.584 1.00 96.38 91 VAL A O 1
ATOM 734 N N . GLU A 1 92 ? -1.389 3.669 13.096 1.00 96.12 92 GLU A N 1
ATOM 735 C CA . GLU A 1 92 ? -0.383 3.233 14.070 1.00 96.12 92 GLU A CA 1
ATOM 736 C C . GLU A 1 92 ? 0.520 2.128 13.500 1.00 96.12 92 GLU A C 1
ATOM 738 O O . GLU A 1 92 ? 1.460 1.689 14.151 1.00 96.12 92 GLU A O 1
ATOM 743 N N . GLY A 1 93 ? 0.221 1.641 12.294 1.00 95.88 93 GLY A N 1
ATOM 744 C CA . GLY A 1 93 ? 0.996 0.593 11.647 1.00 95.88 93 GLY A CA 1
ATOM 745 C C . GLY A 1 93 ? 0.635 0.409 10.180 1.00 95.88 93 GLY A C 1
ATOM 746 O O . GLY A 1 93 ? -0.355 0.956 9.678 1.00 95.88 93 GLY A O 1
ATOM 747 N N . VAL A 1 94 ? 1.446 -0.391 9.497 1.00 96.75 94 VAL A N 1
ATOM 748 C CA . VAL A 1 94 ? 1.301 -0.703 8.075 1.00 96.75 94 VAL A CA 1
ATOM 749 C C . VAL A 1 94 ? 1.307 -2.218 7.896 1.00 96.75 94 VAL A C 1
ATOM 751 O O . VAL A 1 94 ? 2.090 -2.918 8.533 1.00 96.75 94 VAL A O 1
ATOM 754 N N . VAL A 1 95 ? 0.442 -2.732 7.023 1.00 96.75 95 VAL A N 1
ATOM 755 C CA . VAL A 1 95 ? 0.503 -4.117 6.543 1.00 96.75 95 VAL A CA 1
ATOM 756 C C . VAL A 1 95 ? 0.904 -4.137 5.072 1.00 96.75 95 VAL A C 1
ATOM 758 O O . VAL A 1 95 ? 0.468 -3.301 4.279 1.00 96.75 95 VAL A O 1
ATOM 761 N N . THR A 1 96 ? 1.759 -5.089 4.708 1.00 95.19 96 THR A N 1
ATOM 762 C CA . THR A 1 96 ? 2.357 -5.208 3.375 1.00 95.19 96 THR A CA 1
ATOM 763 C C . THR A 1 96 ? 2.322 -6.664 2.916 1.00 95.19 96 THR A C 1
ATOM 765 O O . THR A 1 96 ? 2.390 -7.583 3.730 1.00 95.19 96 THR A O 1
ATOM 768 N N . GLY A 1 97 ? 2.210 -6.861 1.601 1.00 92.56 97 GLY A N 1
ATOM 769 C CA . GLY A 1 97 ? 2.348 -8.162 0.942 1.00 92.56 97 GLY A CA 1
ATOM 770 C C . GLY A 1 97 ? 3.753 -8.425 0.386 1.00 92.56 97 GLY A C 1
ATOM 771 O O . GLY A 1 97 ? 3.884 -9.199 -0.557 1.00 92.56 97 GLY A O 1
ATOM 772 N N . ALA A 1 98 ? 4.794 -7.748 0.888 1.00 88.1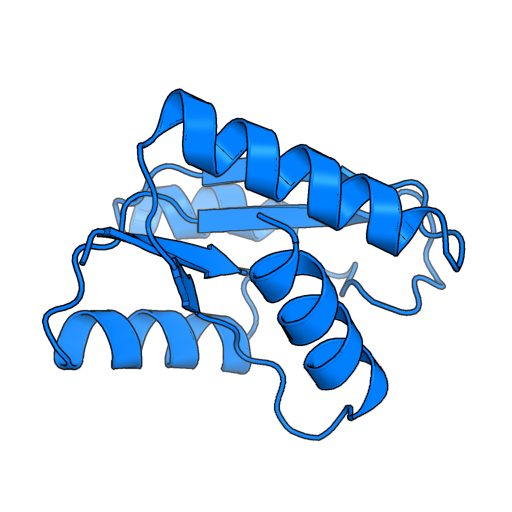9 98 ALA A N 1
ATOM 773 C CA . ALA A 1 98 ? 6.173 -7.977 0.458 1.00 88.19 98 ALA A CA 1
ATOM 774 C C . ALA A 1 98 ? 6.662 -9.345 0.965 1.00 88.19 98 ALA A C 1
ATOM 776 O O . ALA A 1 98 ? 6.861 -9.533 2.163 1.00 88.19 98 ALA A O 1
ATOM 777 N N . LEU A 1 99 ? 6.821 -10.304 0.047 1.00 79.69 99 LEU A N 1
ATOM 778 C CA . LEU A 1 99 ? 7.169 -11.693 0.370 1.00 79.69 99 LEU A CA 1
ATOM 779 C C . LEU A 1 99 ? 8.684 -11.947 0.343 1.00 79.69 99 LEU A C 1
ATOM 781 O O . LEU A 1 99 ? 9.293 -12.149 1.387 1.00 79.69 99 LEU A O 1
ATOM 785 N N . LEU A 1 100 ? 9.283 -11.966 -0.855 1.00 80.12 100 LEU A N 1
ATOM 786 C CA . LEU A 1 100 ? 10.662 -12.437 -1.078 1.00 80.12 100 LEU A CA 1
ATOM 787 C C . LEU A 1 100 ? 11.696 -11.316 -1.224 1.00 80.12 100 LEU A C 1
ATOM 789 O O . LEU A 1 100 ? 12.894 -11.575 -1.200 1.00 80.12 100 LEU A O 1
ATOM 793 N N . SER A 1 101 ? 11.257 -10.074 -1.417 1.00 84.69 101 SER A N 1
ATOM 794 C CA . SER A 1 101 ? 12.172 -8.957 -1.632 1.00 84.69 101 SER A CA 1
ATOM 795 C C . SER A 1 101 ? 12.655 -8.388 -0.296 1.00 84.69 101 SER A C 1
ATOM 797 O O . SER A 1 101 ? 11.960 -7.575 0.322 1.00 84.69 101 SER A O 1
ATOM 799 N N . ASP A 1 102 ? 13.894 -8.708 0.078 1.00 85.88 102 ASP A N 1
ATOM 800 C CA . ASP A 1 102 ? 14.561 -8.096 1.233 1.00 85.88 102 ASP A CA 1
ATOM 801 C C . ASP A 1 102 ? 14.659 -6.575 1.118 1.00 85.88 102 ASP A C 1
ATOM 803 O O . ASP A 1 102 ? 14.450 -5.882 2.110 1.00 85.88 102 ASP A O 1
ATOM 807 N N . TYR A 1 103 ? 14.873 -6.047 -0.092 1.00 85.25 1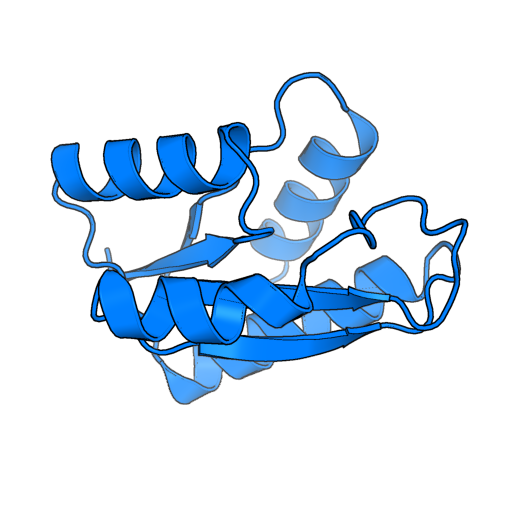03 TYR A N 1
ATOM 808 C CA . TYR A 1 103 ? 14.929 -4.603 -0.329 1.00 85.25 103 TYR A CA 1
ATOM 809 C C . TYR A 1 103 ? 13.634 -3.900 0.106 1.00 85.25 103 TYR A C 1
ATOM 811 O O . TYR A 1 103 ? 13.669 -3.049 0.989 1.00 85.25 103 TYR A O 1
ATOM 819 N N . GLN A 1 104 ? 12.482 -4.303 -0.446 1.00 85.50 104 GLN A N 1
ATOM 820 C CA . GLN A 1 104 ? 11.162 -3.792 -0.044 1.00 85.50 104 GLN A CA 1
ATOM 821 C C . GLN A 1 104 ? 10.902 -3.940 1.463 1.00 85.50 104 GLN A C 1
ATOM 823 O O . GLN A 1 104 ? 10.432 -2.999 2.100 1.00 85.50 104 GLN A O 1
ATOM 828 N N . ARG A 1 105 ? 11.208 -5.109 2.043 1.00 89.44 105 ARG A N 1
ATOM 829 C CA . ARG A 1 105 ? 10.980 -5.369 3.470 1.00 89.44 105 ARG A CA 1
ATOM 830 C C . ARG A 1 105 ? 11.808 -4.435 4.354 1.00 89.44 105 ARG A C 1
ATOM 832 O O . ARG A 1 105 ? 11.255 -3.816 5.258 1.00 89.44 105 ARG A O 1
ATOM 839 N N . MET A 1 106 ? 13.109 -4.315 4.085 1.00 90.25 106 MET A N 1
ATOM 840 C CA . MET A 1 106 ? 14.003 -3.431 4.838 1.00 90.25 106 MET A CA 1
ATOM 841 C C . MET A 1 106 ? 13.612 -1.965 4.671 1.00 90.25 106 MET A C 1
ATOM 843 O O . MET A 1 106 ? 13.520 -1.253 5.663 1.00 90.25 106 MET A O 1
ATOM 847 N N . ALA A 1 107 ? 13.325 -1.531 3.442 1.00 90.00 107 ALA A N 1
ATOM 848 C CA . ALA A 1 107 ? 12.904 -0.166 3.147 1.00 90.00 107 ALA A CA 1
ATOM 849 C C . ALA A 1 107 ? 11.655 0.245 3.938 1.00 90.00 107 ALA A C 1
ATOM 851 O O . ALA A 1 107 ? 11.649 1.291 4.583 1.00 90.00 107 ALA A O 1
ATOM 852 N N . ILE A 1 108 ? 10.611 -0.590 3.917 1.00 93.06 108 ILE A N 1
ATOM 853 C CA . ILE A 1 108 ? 9.366 -0.309 4.640 1.00 93.06 108 ILE A CA 1
ATOM 854 C C . ILE A 1 108 ? 9.616 -0.274 6.150 1.00 93.06 108 ILE A C 1
ATOM 856 O O . ILE A 1 108 ? 9.141 0.644 6.810 1.00 93.06 108 ILE A O 1
ATOM 860 N N . ASN A 1 109 ? 10.375 -1.232 6.690 1.00 93.50 109 ASN A N 1
ATOM 861 C CA . ASN A 1 109 ? 10.660 -1.280 8.124 1.00 93.50 109 ASN A CA 1
ATOM 862 C C . ASN A 1 109 ? 11.438 -0.047 8.599 1.00 93.50 109 ASN A C 1
ATOM 864 O O . ASN A 1 109 ? 11.015 0.579 9.563 1.00 93.50 109 ASN A O 1
ATOM 868 N N . LEU A 1 110 ? 12.509 0.337 7.895 1.00 94.06 110 LEU A N 1
ATOM 869 C CA . LEU A 1 110 ? 13.311 1.518 8.235 1.00 94.06 110 LEU A CA 1
ATOM 870 C C . LEU A 1 110 ? 12.462 2.793 8.223 1.00 94.06 110 LEU A C 1
ATOM 872 O O . LEU A 1 110 ? 12.496 3.571 9.169 1.00 94.06 110 LEU A O 1
ATOM 876 N N . ILE A 1 111 ? 11.634 2.974 7.189 1.00 94.69 111 ILE A N 1
ATOM 877 C CA . ILE A 1 111 ? 10.725 4.123 7.115 1.00 94.69 111 ILE A CA 1
ATOM 878 C C . ILE A 1 111 ? 9.721 4.094 8.272 1.00 94.69 111 ILE A C 1
ATOM 880 O O . ILE A 1 111 ? 9.453 5.131 8.863 1.00 94.69 111 ILE A O 1
ATOM 884 N N . CYS A 1 112 ? 9.155 2.936 8.615 1.00 94.31 112 CYS A N 1
ATOM 885 C CA . CYS A 1 112 ? 8.204 2.833 9.721 1.00 94.31 112 CYS A CA 1
ATOM 886 C C . CYS A 1 112 ? 8.840 3.071 11.100 1.00 94.31 112 CYS A C 1
ATOM 888 O O . CYS A 1 112 ? 8.148 3.577 11.975 1.00 94.31 112 CYS A O 1
ATOM 890 N N . GLU A 1 113 ? 10.116 2.739 11.306 1.00 93.94 113 GLU A N 1
ATOM 891 C CA . GLU A 1 113 ? 10.838 3.046 12.552 1.00 93.94 113 GLU A CA 1
ATOM 892 C C . GLU A 1 113 ? 11.067 4.553 12.740 1.00 93.94 113 GLU A C 1
ATOM 894 O O . GLU A 1 113 ? 11.086 5.041 13.868 1.00 93.94 113 GLU A O 1
ATOM 899 N N . GLU A 1 114 ? 11.196 5.302 11.643 1.00 92.88 114 GLU A N 1
ATOM 900 C CA . GLU A 1 114 ? 11.363 6.758 11.668 1.00 92.88 114 GLU A CA 1
ATOM 901 C C . GLU A 1 114 ? 10.056 7.538 11.916 1.00 92.88 114 GLU A C 1
ATOM 903 O O . GLU A 1 114 ? 10.123 8.741 12.186 1.00 92.88 114 GLU A O 1
ATOM 908 N N . LEU A 1 115 ? 8.878 6.902 11.787 1.00 90.69 115 LEU A N 1
ATOM 909 C CA . LEU A 1 115 ? 7.563 7.568 11.764 1.00 90.69 115 LEU A CA 1
ATOM 910 C C . LEU A 1 115 ? 6.730 7.385 13.029 1.00 90.69 115 LEU A C 1
ATOM 912 O O . LEU A 1 115 ? 6.370 8.414 13.648 1.00 90.69 115 LEU A O 1
#

Secondary structure (DSSP, 8-state):
-EEEEE--SSHHHHHHHHHHHHTT-EEEEEEEEEESSSS-SS---TTGGGHHHHHHHHT--EEEEEE---TTHHHHHHHHHHHHHHHHH---EEE----S-HHHHHHHHHHHHH-

Mean predicted aligned error: 4.25 Å

Sequence (115 aa):
MKICALFSGGKDSTYALHWAVLKGFKISNLLTFQPRREDSWMFHRPGVEVTKLQAVAIGFPLYYAYTSGVKDKELEDLKNSLMEVKRKFGVEGVVTGALLSDYQRMAINLICEEL